Protein AF-A0A1Y1CQZ6-F1 (afdb_monomer_lite)

Radius of gyration: 19.87 Å; chains: 1; bounding box: 50×31×62 Å

Sequence (156 aa):
MFTATHLHAMIVHFPVALVLVAFFTEVLGLILKKKFYQQATFYILFLAALGAIVAYLTGDAAGDGMDGGSLGLAMEAHAEAASFTLWFTIAAAGAKSALYILKKEILWLKILAFVLLLAAAGGVVRTGYLGGQLVFKHAAGVELGFSNFGTLQNND

Secondary structure (DSSP, 8-state):
---HHHHHHHHTHHHHHHHHHHHHHHHHHHHH--HHHHHHHHHHHHHHHHHHHHHHHHHHHHHTT--SHHHHHHHHHHHHHHHHHHHHHHHHHHHHHHHHHH----HHHHHHHHHHHHHHHHHHHHHHHHHHHHHHHH-TT----GGGTSSSSS--

Foldseek 3Di:
DQALLNVLVVLLVLLLVLLVVLLVLLVCCVVVVDVVSLVVSLVSLVSSLVSLVSSLVSLVRLCPPVDDDPLNVLSVQLNVLSVQLNVLSVQLNVLSVCCVVVVDPDPVSSVVSNVSSVSNNVSSVSNVVSVVCSCPVVVRPPDDPPVPPVVVVPPD

pLDDT: mean 91.92, std 11.42, range [46.94, 98.88]

Structure (mmCIF, N/CA/C/O backbone):
data_AF-A0A1Y1CQZ6-F1
#
_entry.id   AF-A0A1Y1CQZ6-F1
#
loop_
_atom_site.group_PDB
_atom_site.id
_atom_site.type_symbol
_atom_site.label_atom_id
_atom_site.label_alt_id
_atom_site.label_comp_id
_atom_site.label_asym_id
_atom_site.label_entity_id
_atom_site.label_seq_id
_atom_site.pdbx_PDB_ins_code
_atom_site.Cartn_x
_atom_site.Cartn_y
_atom_site.Cartn_z
_atom_site.occupancy
_atom_site.B_iso_or_equiv
_atom_site.auth_seq_id
_atom_site.auth_comp_id
_atom_site.auth_asym_id
_atom_site.auth_atom_id
_atom_site.pdbx_PDB_model_num
ATOM 1 N N . MET A 1 1 ? 25.330 -7.116 -9.931 1.00 71.06 1 MET A N 1
ATOM 2 C CA . MET A 1 1 ? 24.929 -6.080 -8.949 1.00 71.06 1 MET A CA 1
ATOM 3 C C . MET A 1 1 ? 23.418 -5.930 -9.040 1.00 71.06 1 MET A C 1
ATOM 5 O O . MET A 1 1 ? 22.910 -6.034 -10.147 1.00 71.06 1 MET A O 1
ATOM 9 N N . PHE A 1 2 ? 22.694 -5.757 -7.930 1.00 81.56 2 PHE A N 1
ATOM 10 C CA . PHE A 1 2 ? 21.240 -5.554 -7.996 1.00 81.56 2 PHE A CA 1
ATOM 11 C C . PHE A 1 2 ? 20.925 -4.181 -8.602 1.00 81.56 2 PHE A C 1
ATOM 13 O O . PHE A 1 2 ? 21.466 -3.177 -8.146 1.00 81.56 2 PHE A O 1
ATOM 20 N N . THR A 1 3 ? 20.068 -4.144 -9.624 1.00 90.38 3 THR A N 1
ATOM 21 C CA . THR A 1 3 ? 19.541 -2.890 -10.190 1.00 90.38 3 THR A CA 1
ATOM 22 C C . THR A 1 3 ? 18.286 -2.441 -9.434 1.00 90.38 3 THR A C 1
ATOM 24 O O . THR A 1 3 ? 17.710 -3.219 -8.668 1.00 90.38 3 THR A O 1
ATOM 27 N N . ALA A 1 4 ? 17.824 -1.210 -9.674 1.00 91.31 4 ALA A N 1
ATOM 28 C CA . ALA A 1 4 ? 16.556 -0.719 -9.130 1.00 91.31 4 ALA A CA 1
ATOM 29 C C . ALA A 1 4 ? 15.374 -1.634 -9.498 1.00 91.31 4 ALA A C 1
ATOM 31 O O . ALA A 1 4 ? 14.571 -1.966 -8.633 1.00 91.31 4 ALA A O 1
ATOM 32 N N . THR A 1 5 ? 15.329 -2.150 -10.731 1.00 92.00 5 THR A N 1
ATOM 33 C CA . THR A 1 5 ? 14.308 -3.110 -11.186 1.00 92.00 5 THR A CA 1
ATOM 34 C C . THR A 1 5 ? 14.325 -4.409 -10.377 1.00 92.00 5 THR A C 1
ATOM 36 O O . THR A 1 5 ? 13.268 -4.885 -9.965 1.00 92.00 5 THR A O 1
ATOM 39 N N . HIS A 1 6 ? 15.514 -4.957 -10.084 1.00 92.94 6 HIS A N 1
ATOM 40 C CA . HIS A 1 6 ? 15.639 -6.138 -9.220 1.00 92.94 6 HIS A CA 1
ATOM 41 C C . HIS A 1 6 ? 15.126 -5.838 -7.810 1.00 92.94 6 HIS A C 1
ATOM 43 O O . HIS A 1 6 ? 14.386 -6.633 -7.231 1.00 92.94 6 HIS A O 1
ATOM 49 N N . LEU A 1 7 ? 15.516 -4.687 -7.255 1.00 94.69 7 LEU A N 1
ATOM 50 C CA . LEU A 1 7 ? 15.130 -4.289 -5.908 1.00 94.69 7 LEU A CA 1
ATOM 51 C C . LEU A 1 7 ? 13.617 -4.077 -5.794 1.00 94.69 7 LEU A C 1
ATOM 53 O O . LEU A 1 7 ? 12.994 -4.620 -4.883 1.00 94.69 7 LEU A O 1
ATOM 57 N N . HIS A 1 8 ? 13.023 -3.365 -6.750 1.00 96.19 8 HIS A N 1
ATOM 58 C CA . HIS A 1 8 ? 11.583 -3.163 -6.834 1.00 96.19 8 HIS A CA 1
ATOM 59 C C . HIS A 1 8 ? 10.844 -4.504 -6.910 1.00 96.19 8 HIS A C 1
ATOM 61 O O . HIS A 1 8 ? 9.992 -4.776 -6.065 1.00 96.19 8 HIS A O 1
ATOM 67 N N . ALA A 1 9 ? 11.234 -5.392 -7.833 1.00 94.50 9 ALA A N 1
ATOM 68 C CA . ALA A 1 9 ? 10.602 -6.702 -7.998 1.00 94.50 9 ALA A CA 1
ATOM 69 C C . ALA A 1 9 ? 10.667 -7.568 -6.726 1.00 94.50 9 ALA A C 1
ATOM 71 O O . ALA A 1 9 ? 9.713 -8.280 -6.413 1.00 94.50 9 ALA A O 1
ATOM 72 N N . MET A 1 10 ? 11.746 -7.489 -5.943 1.00 95.12 10 MET A N 1
ATOM 73 C CA . MET A 1 10 ? 11.818 -8.172 -4.647 1.00 95.12 10 MET A CA 1
ATOM 74 C C . MET A 1 10 ? 10.872 -7.540 -3.618 1.00 95.12 10 MET A C 1
ATOM 76 O O . MET A 1 10 ? 10.143 -8.251 -2.923 1.00 95.12 10 MET A O 1
ATOM 80 N N . ILE A 1 11 ? 10.858 -6.209 -3.526 1.00 96.88 11 ILE A N 1
ATOM 81 C CA . ILE A 1 11 ? 10.171 -5.485 -2.450 1.00 96.88 11 ILE A CA 1
ATOM 82 C C . ILE A 1 11 ? 8.653 -5.447 -2.639 1.00 96.88 11 ILE A C 1
ATOM 84 O O . ILE A 1 11 ? 7.936 -5.508 -1.642 1.00 96.88 11 ILE A O 1
ATOM 88 N N . VAL A 1 12 ? 8.133 -5.403 -3.870 1.00 97.25 12 VAL A N 1
ATOM 89 C CA . VAL A 1 12 ? 6.680 -5.285 -4.123 1.00 97.25 12 VAL A CA 1
ATOM 90 C C . VAL A 1 12 ? 5.841 -6.401 -3.496 1.00 97.25 12 VAL A C 1
ATOM 92 O O . VAL A 1 12 ? 4.686 -6.170 -3.142 1.00 97.25 12 VAL A O 1
ATOM 95 N N . HIS A 1 13 ? 6.405 -7.592 -3.284 1.00 96.94 13 HIS A N 1
ATOM 96 C CA . HIS A 1 13 ? 5.685 -8.729 -2.703 1.00 96.94 13 HIS A CA 1
ATOM 97 C C . HIS A 1 13 ? 5.211 -8.462 -1.269 1.00 96.94 13 HIS A C 1
ATOM 99 O O . HIS A 1 13 ? 4.138 -8.924 -0.875 1.00 96.94 13 HIS A O 1
ATOM 105 N N . PHE A 1 14 ? 5.980 -7.690 -0.497 1.00 97.81 14 PHE A N 1
ATOM 106 C CA . PHE A 1 14 ? 5.660 -7.392 0.896 1.00 97.81 14 PHE A CA 1
ATOM 107 C C . PHE A 1 14 ? 4.391 -6.542 1.036 1.00 97.81 14 PHE A C 1
ATOM 109 O O . PHE A 1 14 ? 3.441 -7.035 1.645 1.00 97.81 14 PHE A O 1
ATOM 116 N N . PRO A 1 15 ? 4.292 -5.315 0.483 1.00 98.25 15 PRO A N 1
ATOM 117 C CA . PRO A 1 15 ? 3.070 -4.530 0.597 1.00 98.25 15 PRO A CA 1
ATOM 118 C C . PRO A 1 15 ? 1.871 -5.221 -0.058 1.00 98.25 15 PRO A C 1
ATOM 120 O O . PRO A 1 15 ? 0.783 -5.164 0.508 1.00 98.25 15 PRO A O 1
ATOM 123 N N . VAL A 1 16 ? 2.054 -5.938 -1.176 1.00 98.50 16 VAL A N 1
ATOM 124 C CA . VAL A 1 16 ? 0.966 -6.700 -1.817 1.00 98.50 16 VAL A CA 1
ATOM 125 C C . VAL A 1 16 ? 0.369 -7.719 -0.843 1.00 98.50 16 VAL A C 1
ATOM 127 O O . VAL A 1 16 ? -0.838 -7.709 -0.595 1.00 98.50 16 VAL A O 1
ATOM 130 N N . ALA A 1 17 ? 1.205 -8.571 -0.245 1.00 98.62 17 ALA A N 1
ATOM 131 C CA . ALA A 1 17 ? 0.737 -9.579 0.697 1.00 98.62 17 ALA A CA 1
ATOM 132 C C . ALA A 1 17 ? 0.194 -8.947 1.988 1.00 98.62 17 ALA A C 1
ATOM 134 O O . ALA A 1 17 ? -0.883 -9.320 2.454 1.00 98.62 17 ALA A O 1
ATOM 135 N N . LEU A 1 18 ? 0.903 -7.970 2.559 1.00 98.81 18 LEU A N 1
ATOM 136 C CA . LEU A 1 18 ? 0.548 -7.370 3.845 1.00 98.81 18 LEU A CA 1
ATOM 137 C C . LEU A 1 18 ? -0.771 -6.588 3.781 1.00 98.81 18 LEU A C 1
ATOM 139 O O . LEU A 1 18 ? -1.575 -6.720 4.700 1.00 98.81 18 LEU A O 1
ATOM 143 N N . VAL A 1 19 ? -1.044 -5.829 2.714 1.00 98.88 19 VAL A N 1
ATOM 144 C CA . VAL A 1 19 ? -2.333 -5.125 2.561 1.00 98.88 19 VAL A CA 1
ATOM 145 C C . VAL A 1 19 ? -3.491 -6.121 2.471 1.00 98.88 19 VAL A C 1
ATOM 147 O O . VAL A 1 19 ? -4.498 -5.952 3.162 1.00 98.88 19 VAL A O 1
ATOM 150 N N . LEU A 1 20 ? -3.354 -7.185 1.672 1.00 98.75 20 LEU A N 1
ATOM 151 C CA . LEU A 1 20 ? -4.402 -8.202 1.537 1.00 98.75 20 LEU A CA 1
ATOM 152 C C . LEU A 1 20 ? -4.627 -8.954 2.855 1.00 98.75 20 LEU A C 1
ATOM 154 O O . LEU A 1 20 ? -5.769 -9.130 3.283 1.00 98.75 20 LEU A O 1
ATOM 158 N N . VAL A 1 21 ? -3.553 -9.340 3.545 1.00 98.69 21 VAL A N 1
ATOM 159 C CA . VAL A 1 21 ? -3.641 -9.991 4.860 1.00 98.69 21 VAL A CA 1
ATOM 160 C C . VAL A 1 21 ? -4.262 -9.050 5.896 1.00 98.69 21 VAL A C 1
ATOM 162 O O . VAL A 1 21 ? -5.119 -9.493 6.661 1.00 98.69 21 VAL A O 1
ATOM 165 N N . ALA A 1 22 ? -3.909 -7.760 5.909 1.00 98.56 22 ALA A N 1
ATOM 166 C CA . ALA A 1 22 ? -4.548 -6.765 6.772 1.00 98.56 22 ALA A CA 1
ATOM 167 C C . ALA A 1 22 ? -6.052 -6.662 6.490 1.00 98.56 22 ALA A C 1
ATOM 169 O O . ALA A 1 22 ? -6.840 -6.669 7.433 1.00 98.56 22 ALA A O 1
ATOM 170 N N . PHE A 1 23 ? -6.462 -6.622 5.219 1.00 98.62 23 PHE A N 1
ATOM 171 C CA . PHE A 1 23 ? -7.874 -6.573 4.836 1.00 98.62 23 PHE A CA 1
ATOM 172 C C . PHE A 1 23 ? -8.657 -7.783 5.362 1.00 98.62 23 PHE A C 1
ATOM 174 O O . PHE A 1 23 ? -9.657 -7.611 6.063 1.00 98.62 23 PHE A O 1
ATOM 181 N N . PHE A 1 24 ? -8.185 -9.006 5.109 1.00 98.50 24 PHE A N 1
ATOM 182 C CA . PHE A 1 24 ? -8.869 -10.207 5.604 1.00 98.50 24 PHE A CA 1
ATOM 183 C C . PHE A 1 24 ? -8.843 -10.309 7.133 1.00 98.50 24 PHE A C 1
ATOM 185 O O . PHE A 1 24 ? -9.835 -10.712 7.742 1.00 98.50 24 PHE A O 1
ATOM 192 N N . THR A 1 25 ? -7.748 -9.890 7.770 1.00 98.31 25 THR A N 1
ATOM 193 C CA . THR A 1 25 ? -7.637 -9.836 9.236 1.00 98.31 25 THR A CA 1
ATOM 194 C C . THR A 1 25 ? -8.645 -8.851 9.826 1.00 98.31 25 THR A C 1
ATOM 196 O O . THR A 1 25 ? -9.296 -9.167 10.822 1.00 98.31 25 THR A O 1
ATOM 199 N N . GLU A 1 26 ? -8.846 -7.695 9.190 1.00 97.25 26 GLU A N 1
ATOM 200 C CA . GLU A 1 26 ? -9.841 -6.711 9.610 1.00 97.25 26 GLU A CA 1
ATOM 201 C C . GLU A 1 26 ? -11.263 -7.257 9.475 1.00 97.25 26 GLU A C 1
ATOM 203 O O . GLU A 1 26 ? -12.048 -7.147 10.418 1.00 97.25 26 GLU A O 1
ATOM 208 N N . VAL A 1 27 ? -11.578 -7.917 8.356 1.00 97.88 27 VAL A N 1
ATOM 209 C CA . VAL A 1 27 ? -12.874 -8.584 8.147 1.00 97.88 27 VAL A CA 1
ATOM 210 C C . VAL A 1 27 ? -13.130 -9.630 9.237 1.00 97.88 27 VAL A C 1
ATOM 212 O O . VAL A 1 27 ? -14.194 -9.622 9.862 1.00 97.88 27 VAL A O 1
ATOM 215 N N . LEU A 1 28 ? -12.143 -10.478 9.547 1.00 97.31 28 LEU A N 1
ATOM 216 C CA . LEU A 1 28 ? -12.236 -11.429 10.661 1.00 97.31 28 LEU A CA 1
ATOM 217 C C . LEU A 1 28 ? -12.423 -10.717 12.005 1.00 97.31 28 LEU A C 1
ATOM 219 O O . LEU A 1 28 ? -13.208 -11.170 12.837 1.00 97.31 28 LEU A O 1
ATOM 223 N N . GLY A 1 29 ? -11.756 -9.585 12.217 1.00 94.56 29 GLY A N 1
ATOM 224 C CA . GLY A 1 29 ? -11.920 -8.759 13.409 1.00 94.56 29 GLY A CA 1
ATOM 225 C C . GLY A 1 29 ? -13.321 -8.169 13.560 1.00 94.56 29 GLY A C 1
ATOM 226 O O . GLY A 1 29 ? -13.804 -8.066 14.690 1.00 94.56 29 GLY A O 1
ATOM 227 N N . LEU A 1 30 ? -13.988 -7.820 12.458 1.00 92.38 30 LEU A N 1
ATOM 228 C CA . LEU A 1 30 ? -15.371 -7.334 12.457 1.00 92.38 30 LEU A CA 1
ATOM 229 C C . LEU A 1 30 ? -16.377 -8.463 12.736 1.00 92.38 30 LEU A C 1
ATOM 231 O O . LEU A 1 30 ? -17.318 -8.261 13.505 1.00 92.38 30 LEU A O 1
ATOM 235 N N . ILE A 1 31 ? -16.156 -9.653 12.169 1.00 96.25 31 ILE A N 1
ATOM 236 C CA . ILE A 1 31 ? -17.037 -10.823 12.341 1.00 96.25 31 ILE A CA 1
ATOM 237 C C . ILE A 1 31 ? -16.875 -11.434 13.738 1.00 96.25 31 ILE A C 1
ATOM 239 O O . ILE A 1 31 ? -17.850 -11.622 14.464 1.00 96.25 31 ILE A O 1
ATOM 243 N N . LEU A 1 32 ? -15.634 -11.730 14.132 1.00 95.50 32 LEU A N 1
ATOM 244 C CA . LEU A 1 32 ? -15.315 -12.452 15.368 1.00 95.50 32 LEU A CA 1
ATOM 245 C C . LEU A 1 32 ? -15.250 -11.536 16.593 1.00 95.50 32 LEU A C 1
ATOM 247 O O . LEU A 1 32 ? -15.218 -12.032 17.719 1.00 95.50 32 LEU A O 1
ATOM 251 N N . LYS A 1 33 ? -15.197 -10.211 16.392 1.00 89.94 33 LYS A N 1
ATOM 252 C CA . LYS A 1 33 ? -15.185 -9.182 17.448 1.00 89.94 33 LYS A CA 1
ATOM 253 C C . LYS A 1 33 ? -14.085 -9.378 18.506 1.00 89.94 33 LYS A C 1
ATOM 255 O O . LYS A 1 33 ? -14.211 -8.915 19.638 1.00 89.94 33 LYS A O 1
ATOM 260 N N . LYS A 1 34 ? -12.980 -10.052 18.155 1.00 90.38 34 LYS A N 1
ATOM 261 C CA . LYS A 1 34 ? -11.834 -10.262 19.059 1.00 90.38 34 LYS A CA 1
ATOM 262 C C . LYS A 1 34 ? -10.806 -9.144 18.905 1.00 90.38 34 LYS A C 1
ATOM 264 O O . LYS A 1 34 ? -10.382 -8.831 17.793 1.00 90.38 34 LYS A O 1
ATOM 269 N N . LYS A 1 35 ? -10.323 -8.616 20.038 1.00 88.94 35 LYS A N 1
ATOM 270 C CA . LYS A 1 35 ? -9.276 -7.574 20.085 1.00 88.94 35 LYS A CA 1
ATOM 271 C C . LYS A 1 35 ? -7.983 -7.986 19.375 1.00 88.94 35 LYS A C 1
ATOM 273 O O . LYS A 1 35 ? -7.334 -7.134 18.786 1.00 88.94 35 LYS A O 1
ATOM 278 N N . PHE A 1 36 ? -7.656 -9.280 19.386 1.00 94.56 36 PHE A N 1
ATOM 279 C CA . PHE A 1 36 ? -6.482 -9.830 18.705 1.00 94.56 36 PHE A CA 1
ATOM 280 C C . PHE A 1 36 ? -6.418 -9.430 17.224 1.00 94.56 36 PHE A C 1
ATOM 282 O O . PHE A 1 36 ? -5.415 -8.879 16.791 1.00 94.56 36 PHE A O 1
ATOM 289 N N . TYR A 1 37 ? -7.501 -9.628 16.464 1.00 94.75 37 TYR A N 1
ATOM 290 C CA . TYR A 1 37 ? -7.522 -9.292 15.036 1.00 94.75 37 TYR A CA 1
ATOM 291 C C . TYR A 1 37 ? -7.389 -7.787 14.803 1.00 94.75 37 TYR A C 1
ATOM 293 O O . TYR A 1 37 ? -6.664 -7.368 13.916 1.00 94.75 37 TYR A O 1
ATOM 301 N N . GLN A 1 38 ? -8.013 -6.965 15.649 1.00 90.06 38 GLN A N 1
ATOM 302 C CA . GLN A 1 38 ? -7.907 -5.506 15.558 1.00 90.06 38 GLN A CA 1
ATOM 303 C C . GLN A 1 38 ? -6.464 -5.017 15.772 1.00 90.06 38 GLN A C 1
ATOM 305 O O . GLN A 1 38 ? -6.004 -4.118 15.068 1.00 90.06 38 GLN A O 1
ATOM 310 N N . GLN A 1 39 ? -5.746 -5.625 16.723 1.00 93.06 39 GLN A N 1
ATOM 311 C CA . GLN A 1 39 ? -4.329 -5.347 16.972 1.00 93.06 39 GLN A CA 1
ATOM 312 C C . GLN A 1 39 ? -3.446 -5.868 15.836 1.00 93.06 39 GLN A C 1
ATOM 314 O O . GLN A 1 39 ? -2.567 -5.150 15.367 1.00 93.06 39 GLN A O 1
ATOM 319 N N . ALA A 1 40 ? -3.708 -7.086 15.360 1.00 96.56 40 ALA A N 1
ATOM 320 C CA . ALA A 1 40 ? -2.988 -7.674 14.240 1.00 96.56 40 ALA A CA 1
ATOM 321 C C . ALA A 1 40 ? -3.116 -6.808 12.979 1.00 96.56 40 ALA A C 1
ATOM 323 O O . ALA A 1 40 ? -2.090 -6.461 12.396 1.00 96.56 40 ALA A O 1
ATOM 324 N N . THR A 1 41 ? -4.331 -6.369 12.612 1.00 96.44 41 THR A N 1
ATOM 325 C CA . THR A 1 41 ? -4.538 -5.452 11.479 1.00 96.44 41 THR A CA 1
ATOM 326 C C . THR A 1 41 ? -3.675 -4.203 11.619 1.00 96.44 41 THR A C 1
ATOM 328 O O . THR A 1 41 ? -3.049 -3.799 10.647 1.00 96.44 41 THR A O 1
ATOM 331 N N . PHE A 1 42 ? -3.615 -3.591 12.808 1.00 95.62 42 PHE A N 1
ATOM 332 C CA . PHE A 1 42 ? -2.802 -2.393 13.037 1.00 95.62 42 PHE A CA 1
ATOM 333 C C . PHE A 1 42 ? -1.318 -2.633 12.716 1.00 95.62 42 PHE A C 1
ATOM 335 O O . PHE A 1 42 ? -0.747 -1.888 11.920 1.00 95.62 42 PHE A O 1
ATOM 342 N N . TYR A 1 43 ? -0.707 -3.683 13.274 1.00 97.56 43 TYR A N 1
ATOM 343 C CA . TYR A 1 43 ? 0.712 -3.975 13.038 1.00 97.56 43 TYR A CA 1
ATOM 344 C C . TYR A 1 43 ? 0.997 -4.361 11.584 1.00 97.56 43 TYR A C 1
ATOM 346 O O . TYR A 1 43 ? 1.962 -3.872 10.997 1.00 97.56 43 TYR A O 1
ATOM 354 N N . ILE A 1 44 ? 0.145 -5.199 10.987 1.00 98.38 44 ILE A N 1
ATOM 355 C CA . ILE A 1 44 ? 0.296 -5.625 9.591 1.00 98.38 44 ILE A CA 1
ATOM 356 C C . ILE A 1 44 ? 0.192 -4.415 8.662 1.00 98.38 44 ILE A C 1
ATOM 358 O O . ILE A 1 44 ? 1.034 -4.245 7.787 1.00 98.38 44 ILE A O 1
ATOM 362 N N . LEU A 1 45 ? -0.805 -3.551 8.867 1.00 97.69 45 LEU A N 1
ATOM 363 C CA . LEU A 1 45 ? -1.044 -2.393 8.011 1.00 97.69 45 LEU A CA 1
ATOM 364 C C . LEU A 1 45 ? 0.048 -1.326 8.157 1.00 97.69 45 LEU A C 1
ATOM 366 O O . LEU A 1 45 ? 0.411 -0.684 7.175 1.00 97.69 45 LEU A O 1
ATOM 370 N N . PHE A 1 46 ? 0.617 -1.174 9.354 1.00 97.19 46 PHE A N 1
ATOM 371 C CA . PHE A 1 46 ? 1.785 -0.323 9.569 1.00 97.19 46 PHE A CA 1
ATOM 372 C C . PHE A 1 46 ? 2.999 -0.814 8.764 1.00 97.19 46 PHE A C 1
ATOM 374 O O . PHE A 1 46 ? 3.620 -0.034 8.042 1.00 97.19 46 PHE A O 1
ATOM 381 N N . LEU A 1 47 ? 3.300 -2.117 8.818 1.00 98.38 47 LEU A N 1
ATOM 382 C CA . LEU A 1 47 ? 4.366 -2.715 8.005 1.00 98.38 47 LEU A CA 1
ATOM 383 C C . LEU A 1 47 ? 4.057 -2.633 6.505 1.00 98.38 47 LEU A C 1
ATOM 385 O O . LEU A 1 47 ? 4.960 -2.381 5.709 1.00 98.38 47 LEU A O 1
ATOM 389 N N . ALA A 1 48 ? 2.789 -2.793 6.120 1.00 98.62 48 ALA A N 1
ATOM 390 C CA . ALA A 1 48 ? 2.344 -2.655 4.739 1.00 98.62 48 ALA A CA 1
ATOM 391 C C . ALA A 1 48 ? 2.613 -1.244 4.199 1.00 98.62 48 ALA A C 1
ATOM 393 O O . ALA A 1 48 ? 3.111 -1.108 3.086 1.00 98.62 48 ALA A O 1
ATOM 394 N N . ALA A 1 49 ? 2.342 -0.205 4.996 1.00 98.69 49 ALA A N 1
ATOM 395 C CA . ALA A 1 49 ? 2.609 1.181 4.623 1.00 98.69 49 ALA A CA 1
ATOM 396 C C . ALA A 1 49 ? 4.111 1.443 4.434 1.00 98.69 49 ALA A C 1
ATOM 398 O O . ALA A 1 49 ? 4.499 2.029 3.426 1.00 98.69 49 ALA A O 1
ATOM 399 N N . LEU A 1 50 ? 4.962 0.954 5.344 1.00 98.50 50 LEU A N 1
ATOM 400 C CA . LEU A 1 50 ? 6.417 1.058 5.185 1.00 98.50 50 LEU A CA 1
ATOM 401 C C . LEU A 1 50 ? 6.898 0.333 3.921 1.00 98.50 50 LEU A C 1
ATOM 403 O O . LEU A 1 50 ? 7.642 0.906 3.128 1.00 98.50 50 LEU A O 1
ATOM 407 N N . GLY A 1 51 ? 6.429 -0.896 3.698 1.00 98.56 51 GLY A N 1
ATOM 408 C CA . GLY A 1 51 ? 6.747 -1.660 2.492 1.00 98.56 51 GLY A CA 1
ATOM 409 C C . GLY A 1 51 ? 6.278 -0.966 1.212 1.00 98.56 51 GLY A C 1
ATOM 410 O O . GLY A 1 51 ? 7.013 -0.954 0.230 1.00 98.56 51 GLY A O 1
ATOM 411 N N . ALA A 1 52 ? 5.096 -0.345 1.225 1.00 98.69 52 ALA A N 1
ATOM 412 C CA . ALA A 1 52 ? 4.543 0.370 0.077 1.00 98.69 52 ALA A CA 1
ATOM 413 C C . ALA A 1 52 ? 5.365 1.618 -0.264 1.00 98.69 52 ALA A C 1
ATOM 415 O O . ALA A 1 52 ? 5.616 1.864 -1.440 1.00 98.69 52 ALA A O 1
ATOM 416 N N . ILE A 1 53 ? 5.835 2.364 0.744 1.00 98.69 53 ILE A N 1
ATOM 417 C CA . ILE A 1 53 ? 6.731 3.513 0.540 1.00 98.69 53 ILE A CA 1
ATOM 418 C C . ILE A 1 53 ? 8.016 3.054 -0.154 1.00 98.69 53 ILE A C 1
ATOM 420 O O . ILE A 1 53 ? 8.404 3.619 -1.173 1.00 98.69 53 ILE A O 1
ATOM 424 N N . VAL A 1 54 ? 8.658 2.000 0.358 1.00 98.38 54 VAL A N 1
ATOM 425 C CA . VAL A 1 54 ? 9.909 1.502 -0.234 1.00 98.38 54 VAL A CA 1
ATOM 426 C C . VAL A 1 54 ? 9.671 0.934 -1.640 1.00 98.38 54 VAL A C 1
ATOM 428 O O . VAL A 1 54 ? 10.462 1.191 -2.546 1.00 98.38 54 VAL A O 1
ATOM 431 N N . ALA A 1 55 ? 8.570 0.210 -1.858 1.00 98.38 55 ALA A N 1
ATOM 432 C CA . ALA A 1 55 ? 8.195 -0.298 -3.177 1.00 98.38 55 ALA A CA 1
ATOM 433 C C . ALA A 1 55 ? 7.974 0.834 -4.190 1.00 98.38 55 ALA A C 1
ATOM 435 O O . ALA A 1 55 ? 8.446 0.731 -5.319 1.00 98.38 55 ALA A O 1
ATOM 436 N N . TYR A 1 56 ? 7.309 1.918 -3.782 1.00 98.31 56 TYR A N 1
ATOM 437 C CA . TYR A 1 56 ? 7.070 3.081 -4.633 1.00 98.31 56 TYR A CA 1
ATOM 438 C C . TYR A 1 56 ? 8.382 3.768 -5.026 1.00 98.31 56 TYR A C 1
ATOM 440 O O . TYR A 1 56 ? 8.638 3.952 -6.209 1.00 98.31 56 TYR A O 1
ATOM 448 N N . LEU A 1 57 ? 9.255 4.061 -4.055 1.00 98.06 57 LEU A N 1
ATOM 449 C CA . LEU A 1 57 ? 10.544 4.718 -4.313 1.00 98.06 57 LEU A CA 1
ATOM 450 C C . LEU A 1 57 ? 11.459 3.884 -5.215 1.00 98.06 57 LEU A C 1
ATOM 452 O O . LEU A 1 57 ? 12.133 4.407 -6.095 1.00 98.06 57 LEU A O 1
ATOM 456 N N . THR A 1 58 ? 11.488 2.569 -4.998 1.00 97.44 58 THR A N 1
ATOM 457 C CA . THR A 1 58 ? 12.284 1.667 -5.841 1.00 97.44 58 THR A CA 1
ATOM 458 C C . THR A 1 58 ? 11.676 1.471 -7.225 1.00 97.44 58 THR A C 1
ATOM 460 O O . THR A 1 58 ? 12.425 1.240 -8.167 1.00 97.44 58 THR A O 1
ATOM 463 N N . GLY A 1 59 ? 10.350 1.578 -7.360 1.00 96.69 59 GLY A N 1
ATOM 464 C CA . GLY A 1 59 ? 9.649 1.527 -8.645 1.00 96.69 59 GLY A CA 1
ATOM 465 C C . GLY A 1 59 ? 9.879 2.776 -9.485 1.00 96.69 59 GLY A C 1
ATOM 466 O O . GLY A 1 59 ? 10.174 2.654 -10.667 1.00 96.69 59 GLY A O 1
ATOM 467 N N . ASP A 1 60 ? 9.837 3.948 -8.852 1.00 95.69 60 ASP A N 1
ATOM 468 C CA . ASP A 1 60 ? 10.184 5.234 -9.465 1.00 95.69 60 ASP A CA 1
ATOM 469 C C . ASP A 1 60 ? 11.612 5.194 -10.035 1.00 95.69 60 ASP A C 1
ATOM 471 O O . ASP A 1 60 ? 11.820 5.365 -11.233 1.00 95.69 60 ASP A O 1
ATOM 475 N N . ALA A 1 61 ? 12.584 4.778 -9.215 1.00 95.69 61 ALA A N 1
ATOM 476 C CA . ALA A 1 61 ? 13.964 4.589 -9.660 1.00 95.69 61 ALA A CA 1
ATOM 477 C C . ALA A 1 61 ? 14.129 3.497 -10.737 1.00 95.69 61 ALA A C 1
ATOM 479 O O . ALA A 1 61 ? 15.082 3.534 -11.511 1.00 95.69 61 ALA A O 1
ATOM 480 N N . ALA A 1 62 ? 13.249 2.492 -10.773 1.00 94.06 62 ALA A N 1
ATOM 481 C CA . ALA A 1 62 ? 13.289 1.433 -11.780 1.00 94.06 62 ALA A CA 1
ATOM 482 C C . ALA A 1 62 ? 12.702 1.866 -13.130 1.00 94.06 62 ALA A C 1
ATOM 484 O O . ALA A 1 62 ? 12.995 1.210 -14.129 1.00 94.06 62 ALA A O 1
ATOM 485 N N . GLY A 1 63 ? 11.869 2.909 -13.148 1.00 91.81 63 GLY A N 1
ATOM 486 C CA . GLY A 1 63 ? 11.237 3.435 -14.353 1.00 91.81 63 GLY A CA 1
ATOM 487 C C . GLY A 1 63 ? 11.955 4.616 -14.997 1.00 91.81 63 GLY A C 1
ATOM 488 O O . GLY A 1 63 ? 11.542 5.044 -16.073 1.00 91.81 63 GLY A O 1
ATOM 489 N N . ASP A 1 64 ? 13.016 5.128 -14.373 1.00 90.50 64 ASP A N 1
ATOM 490 C CA . ASP A 1 64 ? 13.773 6.268 -14.887 1.00 90.50 64 ASP A CA 1
ATOM 491 C C . ASP A 1 64 ? 14.319 5.997 -16.302 1.00 90.50 64 ASP A C 1
ATOM 493 O O . ASP A 1 64 ? 14.898 4.943 -16.586 1.00 90.50 64 ASP A O 1
ATOM 497 N N . GLY A 1 65 ? 14.097 6.949 -17.209 1.00 84.38 65 GLY A N 1
ATOM 498 C CA . GLY A 1 65 ? 14.481 6.851 -18.619 1.00 84.38 65 GLY A CA 1
ATOM 499 C C . GLY A 1 65 ? 13.609 5.936 -19.491 1.00 84.38 65 GLY A C 1
ATOM 500 O O . GLY A 1 65 ? 13.945 5.727 -20.660 1.00 84.38 65 GLY A O 1
ATOM 501 N N . MET A 1 66 ? 12.499 5.394 -18.976 1.00 85.75 66 MET A N 1
ATOM 502 C CA . MET A 1 66 ? 11.554 4.565 -19.741 1.00 85.75 66 MET A CA 1
ATOM 503 C C . MET A 1 66 ? 10.347 5.381 -20.240 1.00 85.75 66 MET A C 1
ATOM 505 O O . MET A 1 66 ? 9.189 5.045 -19.986 1.00 85.75 66 MET A O 1
ATOM 509 N N . ASP A 1 67 ? 10.629 6.454 -20.982 1.00 85.19 67 ASP A N 1
ATOM 510 C CA . ASP A 1 67 ? 9.618 7.401 -21.455 1.00 85.19 67 ASP A CA 1
ATOM 511 C C . ASP A 1 67 ? 9.090 7.089 -22.864 1.00 85.19 67 ASP A C 1
ATOM 513 O O . ASP A 1 67 ? 9.821 6.694 -23.775 1.00 85.19 67 ASP A O 1
ATOM 517 N N . GLY A 1 68 ? 7.801 7.367 -23.071 1.00 85.19 68 GLY A N 1
ATOM 518 C CA . GLY A 1 68 ? 7.164 7.339 -24.388 1.00 85.19 68 GLY A CA 1
ATOM 519 C C . GLY A 1 68 ? 6.788 5.947 -24.916 1.00 85.19 68 GLY A C 1
ATOM 520 O O . GLY A 1 68 ? 7.068 4.899 -24.336 1.00 85.19 68 GLY A O 1
ATOM 521 N N . GLY A 1 69 ? 6.073 5.940 -26.045 1.00 92.75 69 GLY A N 1
ATOM 522 C CA . GLY A 1 69 ? 5.551 4.715 -26.656 1.00 92.75 69 GLY A CA 1
ATOM 523 C C . GLY A 1 69 ? 4.500 3.989 -25.804 1.00 92.75 69 GLY A C 1
ATOM 524 O O . GLY A 1 69 ? 3.954 4.525 -24.840 1.00 92.75 69 GLY A O 1
ATOM 525 N N . SER A 1 70 ? 4.188 2.748 -26.182 1.00 93.75 70 SER A N 1
ATOM 526 C CA . SER A 1 70 ? 3.210 1.917 -25.464 1.00 93.75 70 SER A CA 1
ATOM 527 C C . SER A 1 70 ? 3.690 1.507 -24.069 1.00 93.75 70 SER A C 1
ATOM 529 O O . SER A 1 70 ? 2.875 1.434 -23.152 1.00 93.75 70 SER A O 1
ATOM 531 N N . LEU A 1 71 ? 5.000 1.292 -23.897 1.00 93.69 71 LEU A N 1
ATOM 532 C CA . LEU A 1 71 ? 5.610 0.983 -22.604 1.00 93.69 71 LEU A CA 1
ATOM 533 C C . LEU A 1 71 ? 5.469 2.153 -21.623 1.00 93.69 71 LEU A C 1
ATOM 535 O O . LEU A 1 71 ? 4.941 1.935 -20.538 1.00 93.69 71 LEU A O 1
ATOM 539 N N . GLY A 1 72 ? 5.843 3.378 -22.013 1.00 95.12 72 GLY A N 1
ATOM 540 C CA . GLY A 1 72 ? 5.713 4.553 -21.145 1.00 95.12 72 GLY A CA 1
ATOM 541 C C . GLY A 1 72 ? 4.266 4.802 -20.704 1.00 95.12 72 GLY A C 1
ATOM 542 O O . GLY A 1 72 ? 4.007 5.032 -19.528 1.00 95.12 72 GLY A O 1
ATOM 543 N N . LEU A 1 73 ? 3.287 4.641 -21.607 1.00 95.62 73 LEU A N 1
ATOM 544 C CA . LEU A 1 73 ? 1.861 4.739 -21.250 1.00 95.62 73 LEU A CA 1
ATOM 545 C C . LEU A 1 73 ? 1.422 3.662 -20.246 1.00 95.62 73 LEU A C 1
ATOM 547 O O . LEU A 1 73 ? 0.646 3.937 -19.329 1.00 95.62 73 LEU A O 1
ATOM 551 N N . ALA A 1 74 ? 1.896 2.426 -20.415 1.00 96.94 74 ALA A N 1
ATOM 552 C CA . ALA A 1 74 ? 1.600 1.348 -19.480 1.00 96.94 74 ALA A CA 1
ATOM 553 C C . ALA A 1 74 ? 2.265 1.584 -18.113 1.00 96.94 74 ALA A C 1
ATOM 555 O O . ALA A 1 74 ? 1.665 1.271 -17.080 1.00 96.94 74 ALA A O 1
ATOM 556 N N . MET A 1 75 ? 3.477 2.145 -18.105 1.00 96.19 75 MET A N 1
ATOM 557 C CA . MET A 1 75 ? 4.212 2.507 -16.895 1.00 96.19 75 MET A CA 1
ATOM 558 C C . MET A 1 75 ? 3.523 3.625 -16.129 1.00 96.19 75 MET A C 1
ATOM 560 O O . MET A 1 75 ? 3.314 3.466 -14.931 1.00 96.19 75 MET A O 1
ATOM 564 N N . GLU A 1 76 ? 3.075 4.677 -16.811 1.00 96.44 76 GLU A N 1
ATOM 565 C CA . GLU A 1 76 ? 2.309 5.766 -16.200 1.00 96.44 76 GLU A CA 1
ATOM 566 C C . GLU A 1 76 ? 1.036 5.233 -15.528 1.00 96.44 76 GLU A C 1
ATOM 568 O O . GLU A 1 76 ? 0.761 5.515 -14.362 1.00 96.44 76 GLU A O 1
ATOM 573 N N . ALA A 1 77 ? 0.290 4.361 -16.218 1.00 97.94 77 ALA A N 1
ATOM 574 C CA . ALA A 1 77 ? -0.905 3.740 -15.650 1.00 97.94 77 ALA A CA 1
ATOM 575 C C . ALA A 1 77 ? -0.588 2.893 -14.401 1.00 97.94 77 ALA A C 1
ATOM 577 O O . ALA A 1 77 ? -1.354 2.893 -13.430 1.00 97.94 77 ALA A O 1
ATOM 578 N N . HIS A 1 78 ? 0.528 2.156 -14.415 1.00 97.81 78 HIS A N 1
ATOM 579 C CA . HIS A 1 78 ? 0.997 1.399 -13.257 1.00 97.81 78 HIS A CA 1
ATOM 580 C C . HIS A 1 78 ? 1.428 2.320 -12.105 1.00 97.81 78 HIS A C 1
ATOM 582 O O . HIS A 1 78 ? 1.035 2.068 -10.966 1.00 97.81 78 HIS A O 1
ATOM 588 N N . ALA A 1 79 ? 2.171 3.391 -12.389 1.00 97.88 79 ALA A N 1
ATOM 589 C CA . ALA A 1 79 ? 2.647 4.363 -11.408 1.00 97.88 79 ALA A CA 1
ATOM 590 C C . ALA A 1 79 ? 1.487 5.120 -10.743 1.00 97.88 79 ALA A C 1
ATOM 592 O O . ALA A 1 79 ? 1.452 5.249 -9.518 1.00 97.88 79 ALA A O 1
ATOM 593 N N . GLU A 1 80 ? 0.472 5.521 -11.512 1.00 98.38 80 GLU A N 1
ATOM 594 C CA . GLU A 1 80 ? -0.754 6.126 -10.985 1.00 98.38 80 GLU A CA 1
ATOM 595 C C . GLU A 1 80 ? -1.493 5.152 -10.048 1.00 98.38 80 GLU A C 1
ATOM 597 O O . GLU A 1 80 ? -1.907 5.516 -8.942 1.00 98.38 80 GLU A O 1
ATOM 602 N N . ALA A 1 81 ? -1.618 3.879 -10.445 1.00 98.62 81 ALA A N 1
ATOM 603 C CA . ALA A 1 81 ? -2.209 2.844 -9.596 1.00 98.62 81 ALA A CA 1
ATOM 604 C C . ALA A 1 81 ? -1.395 2.604 -8.314 1.00 98.62 81 ALA A C 1
ATOM 606 O O . ALA A 1 81 ? -1.978 2.459 -7.232 1.00 98.62 81 ALA A O 1
ATOM 607 N N . ALA A 1 82 ? -0.066 2.602 -8.421 1.00 98.50 82 ALA A N 1
ATOM 608 C CA . ALA A 1 82 ? 0.840 2.454 -7.292 1.00 98.50 82 ALA A CA 1
ATOM 609 C C . ALA A 1 82 ? 0.727 3.641 -6.327 1.00 98.50 82 ALA A C 1
ATOM 611 O O . ALA A 1 82 ? 0.632 3.425 -5.120 1.00 98.50 82 ALA A O 1
ATOM 612 N N . SER A 1 83 ? 0.644 4.872 -6.841 1.00 98.69 83 SER A N 1
ATOM 613 C CA . SER A 1 83 ? 0.437 6.092 -6.051 1.00 98.69 83 SER A CA 1
ATOM 614 C C . SER A 1 83 ? -0.898 6.054 -5.305 1.00 98.69 83 SER A C 1
ATOM 616 O O . SER A 1 83 ? -0.943 6.251 -4.088 1.00 98.69 83 SER A O 1
ATOM 618 N N . PHE A 1 84 ? -1.985 5.684 -5.992 1.00 98.81 84 PHE A N 1
ATOM 619 C CA . PHE A 1 84 ? -3.283 5.460 -5.352 1.00 98.81 84 PHE A CA 1
ATOM 620 C C . PHE A 1 84 ? -3.172 4.429 -4.218 1.00 98.81 84 PHE A C 1
ATOM 622 O O . PHE A 1 84 ? -3.583 4.681 -3.085 1.00 98.81 84 PHE A O 1
ATOM 629 N N . THR A 1 85 ? -2.557 3.279 -4.493 1.00 98.75 85 THR A N 1
ATOM 630 C CA . THR A 1 85 ? -2.388 2.203 -3.508 1.00 98.75 85 THR A CA 1
ATOM 631 C C . THR A 1 85 ? -1.568 2.659 -2.303 1.00 98.75 85 THR A C 1
ATOM 633 O O . THR A 1 85 ? -1.949 2.378 -1.164 1.00 98.75 85 THR A O 1
ATOM 636 N N . LEU A 1 86 ? -0.480 3.395 -2.535 1.00 98.81 86 LEU A N 1
ATOM 637 C CA . LEU A 1 86 ? 0.386 3.954 -1.502 1.00 98.81 86 LEU A CA 1
ATOM 638 C C . LEU A 1 86 ? -0.398 4.879 -0.569 1.00 98.81 86 LEU A C 1
ATOM 640 O O . LEU A 1 86 ? -0.422 4.656 0.644 1.00 98.81 86 LEU A O 1
ATOM 644 N N . TRP A 1 87 ? -1.071 5.887 -1.126 1.00 98.81 87 TRP A N 1
ATOM 645 C CA . TRP A 1 87 ? -1.759 6.895 -0.324 1.00 98.81 87 TRP A CA 1
ATOM 646 C C . TRP A 1 87 ? -2.921 6.311 0.470 1.00 98.81 87 TRP A C 1
ATOM 648 O O . TRP A 1 87 ? -3.063 6.618 1.655 1.00 98.81 87 TRP A O 1
ATOM 658 N N . PHE A 1 88 ? -3.707 5.411 -0.125 1.00 98.81 88 PHE A N 1
ATOM 659 C CA . PHE A 1 88 ? -4.784 4.736 0.599 1.00 98.81 88 PHE A CA 1
ATOM 660 C C . PHE A 1 88 ? -4.255 3.780 1.673 1.00 98.81 88 PHE A C 1
ATOM 662 O O . PHE A 1 88 ? -4.835 3.719 2.758 1.00 98.81 88 PHE A O 1
ATOM 669 N N . THR A 1 89 ? -3.129 3.100 1.439 1.00 98.81 89 THR A N 1
ATOM 670 C CA . THR A 1 89 ? -2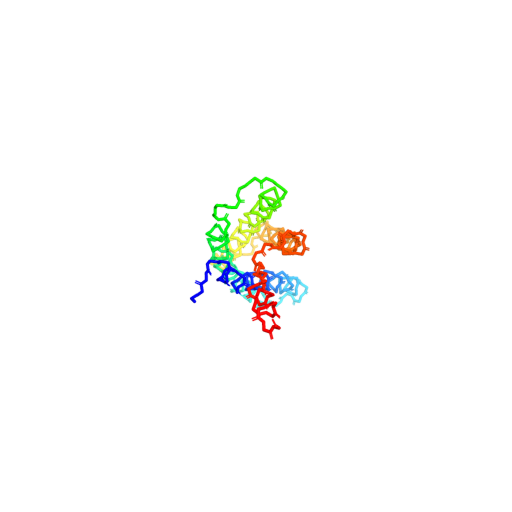.481 2.262 2.464 1.00 98.81 89 THR A CA 1
ATOM 671 C C . THR A 1 89 ? -1.989 3.109 3.640 1.00 98.81 89 THR A C 1
ATOM 673 O O . THR A 1 89 ? -2.271 2.772 4.792 1.00 98.81 89 THR A O 1
ATOM 676 N N . ILE A 1 90 ? -1.321 4.239 3.377 1.00 98.75 90 ILE A N 1
ATOM 677 C CA . ILE A 1 90 ? -0.860 5.178 4.415 1.00 98.75 90 ILE A CA 1
ATOM 678 C C . ILE A 1 90 ? -2.048 5.762 5.185 1.00 98.75 90 ILE A C 1
ATOM 680 O O . ILE A 1 90 ? -2.033 5.785 6.417 1.00 98.75 90 ILE A O 1
ATOM 684 N N . ALA A 1 91 ? -3.097 6.200 4.488 1.00 98.62 91 ALA A N 1
ATOM 685 C CA . ALA A 1 91 ? -4.287 6.759 5.118 1.00 98.62 91 ALA A CA 1
ATOM 686 C C . ALA A 1 91 ? -5.004 5.719 5.995 1.00 98.62 91 ALA A C 1
ATOM 688 O O . ALA A 1 91 ? -5.385 6.024 7.129 1.00 98.62 91 ALA A O 1
ATOM 689 N N . ALA A 1 92 ? -5.138 4.477 5.518 1.00 98.44 92 ALA A N 1
ATOM 690 C CA . ALA A 1 92 ? -5.710 3.379 6.291 1.00 98.44 92 ALA A CA 1
ATOM 691 C C . ALA A 1 92 ? -4.862 3.073 7.540 1.00 98.44 92 ALA A C 1
ATOM 693 O O . ALA A 1 92 ? -5.408 2.948 8.642 1.00 98.44 92 ALA A O 1
ATOM 694 N N . ALA A 1 93 ? -3.532 3.020 7.396 1.00 98.06 93 ALA A N 1
ATOM 695 C CA . ALA A 1 93 ? -2.603 2.842 8.510 1.00 98.06 93 ALA A CA 1
ATOM 696 C C . ALA A 1 93 ? -2.730 3.975 9.538 1.00 98.06 93 ALA A C 1
ATOM 698 O O . ALA A 1 93 ? -2.822 3.706 10.737 1.00 98.06 93 ALA A O 1
ATOM 699 N N . GLY A 1 94 ? -2.806 5.230 9.090 1.00 97.00 94 GLY A N 1
ATOM 700 C CA . GLY A 1 94 ? -3.006 6.397 9.948 1.00 97.00 94 GLY A CA 1
ATOM 701 C C . GLY A 1 94 ? -4.333 6.344 10.707 1.00 97.00 94 GLY A C 1
ATOM 702 O O . GLY A 1 94 ? -4.353 6.500 11.929 1.00 97.00 94 GLY A O 1
ATOM 703 N N . ALA A 1 95 ? -5.436 6.031 10.020 1.00 96.06 95 ALA A N 1
ATOM 704 C CA . ALA A 1 95 ? -6.756 5.909 10.638 1.00 96.06 95 ALA A CA 1
ATOM 705 C C . ALA A 1 95 ? -6.807 4.773 11.680 1.00 96.06 95 ALA A C 1
ATOM 707 O O . ALA A 1 95 ? -7.319 4.964 12.789 1.00 96.06 95 ALA A O 1
ATOM 708 N N . LYS A 1 96 ? -6.221 3.605 11.374 1.00 94.19 96 LYS A N 1
ATOM 709 C CA . LYS A 1 96 ? -6.096 2.499 12.341 1.00 94.19 96 LYS A CA 1
ATOM 710 C C . LYS A 1 96 ? -5.171 2.847 13.506 1.00 94.19 96 LYS A C 1
ATOM 712 O O . LYS A 1 96 ? -5.499 2.509 14.643 1.00 94.19 96 LYS A O 1
ATOM 717 N N . SER A 1 97 ? -4.070 3.554 13.258 1.00 92.88 97 SER A N 1
ATOM 718 C CA . SER A 1 97 ? -3.162 4.034 14.310 1.00 92.88 97 SER A CA 1
ATOM 719 C C . SER A 1 97 ? -3.873 4.987 15.264 1.00 92.88 97 SER A C 1
ATOM 721 O O . SER A 1 97 ? -3.754 4.840 16.479 1.00 92.88 97 SER A O 1
ATOM 723 N N . ALA A 1 98 ? -4.682 5.909 14.736 1.00 92.75 98 ALA A N 1
ATOM 724 C CA . ALA A 1 98 ? -5.483 6.817 15.548 1.00 92.75 98 ALA A CA 1
ATOM 725 C C . ALA A 1 98 ? -6.473 6.053 16.443 1.00 92.75 98 ALA A C 1
ATOM 727 O O . ALA A 1 98 ? -6.534 6.314 17.643 1.00 92.75 98 ALA A O 1
ATOM 728 N N . LEU A 1 99 ? -7.193 5.059 15.905 1.00 91.38 99 LEU A N 1
ATOM 729 C CA . LEU A 1 99 ? -8.075 4.196 16.706 1.00 91.38 99 LEU A CA 1
ATOM 730 C C . LEU A 1 99 ? -7.315 3.453 17.815 1.00 91.38 99 LEU A C 1
ATOM 732 O O . LEU A 1 99 ? -7.800 3.374 18.946 1.00 91.38 99 LEU A O 1
ATOM 736 N N . TYR A 1 100 ? -6.126 2.934 17.501 1.00 87.69 100 TYR A N 1
ATOM 737 C CA . TYR A 1 100 ? -5.297 2.190 18.446 1.00 87.69 100 TYR A CA 1
ATOM 738 C C . TYR A 1 100 ? -4.760 3.077 19.583 1.00 87.69 100 TYR A C 1
ATOM 740 O O . TYR A 1 100 ? -4.898 2.727 20.757 1.00 87.69 100 TYR A O 1
ATOM 748 N N . ILE A 1 101 ? -4.203 4.247 19.253 1.00 87.56 101 ILE A N 1
ATOM 749 C CA . ILE A 1 101 ? -3.581 5.175 20.214 1.00 87.56 101 ILE A CA 1
ATOM 750 C C . ILE A 1 101 ? -4.634 5.881 21.072 1.00 87.56 101 ILE A C 1
ATOM 752 O O . ILE A 1 101 ? -4.470 5.983 22.288 1.00 87.56 101 ILE A O 1
ATOM 756 N N . LEU A 1 102 ? -5.734 6.340 20.466 1.00 87.44 102 LEU A N 1
ATOM 757 C CA . LEU A 1 102 ? -6.783 7.063 21.191 1.00 87.44 102 LEU A CA 1
ATOM 758 C C . LEU A 1 102 ? -7.569 6.155 22.146 1.00 87.44 102 LEU A C 1
ATOM 760 O O . LEU A 1 102 ? -8.280 6.674 23.004 1.00 87.44 102 LEU A O 1
ATOM 764 N N . LYS A 1 103 ? -7.473 4.822 22.001 1.00 79.88 103 LYS A N 1
ATOM 765 C CA . LYS A 1 103 ? -8.234 3.818 22.772 1.00 79.88 103 LYS A CA 1
ATOM 766 C C . LYS A 1 103 ? -9.750 4.077 22.779 1.00 79.88 103 LYS A C 1
ATOM 768 O O . LYS A 1 103 ? -10.450 3.668 23.704 1.00 79.88 103 LYS A O 1
ATOM 773 N N . LYS A 1 104 ? -10.262 4.769 21.757 1.00 76.31 104 LYS A N 1
ATOM 774 C CA . LYS A 1 104 ? -11.674 5.141 21.614 1.00 76.31 104 LYS A CA 1
ATOM 775 C C . LYS A 1 104 ? -12.319 4.346 20.490 1.00 76.31 104 LYS A C 1
ATOM 777 O O . LYS A 1 104 ? -11.763 4.208 19.404 1.00 76.31 104 LYS A O 1
ATOM 782 N N . GLU A 1 105 ? -13.543 3.894 20.726 1.00 78.69 105 GLU A N 1
ATOM 783 C CA . GLU A 1 105 ? -14.350 3.210 19.719 1.00 78.69 105 GLU A CA 1
ATOM 784 C C . GLU A 1 105 ? -15.189 4.204 18.909 1.00 78.69 105 GLU A C 1
ATOM 786 O O . GLU A 1 105 ? -16.408 4.279 19.033 1.00 78.69 105 GLU A O 1
ATOM 791 N N . ILE A 1 106 ? -14.519 4.995 18.072 1.00 89.75 106 ILE A N 1
ATOM 792 C CA . ILE A 1 106 ? -15.176 6.003 17.237 1.00 89.75 106 ILE A CA 1
ATOM 793 C C . ILE A 1 106 ? -15.715 5.331 15.967 1.00 89.75 106 ILE A C 1
ATOM 795 O O . ILE A 1 106 ? -14.942 4.975 15.078 1.00 89.75 106 ILE A O 1
ATOM 799 N N . LEU A 1 107 ? -17.038 5.150 15.878 1.00 91.12 107 LEU A N 1
ATOM 800 C CA . LEU A 1 107 ? -17.679 4.390 14.794 1.00 91.12 107 LEU A CA 1
ATOM 801 C C . LEU A 1 107 ? -17.332 4.923 13.397 1.00 91.12 107 LEU A C 1
ATOM 803 O O . LEU A 1 107 ? -16.928 4.144 12.539 1.00 91.12 107 LEU A O 1
ATOM 807 N N . TRP A 1 108 ? -17.439 6.236 13.174 1.00 93.25 108 TRP A N 1
ATOM 808 C CA . TRP A 1 108 ? -17.147 6.824 11.862 1.00 93.25 108 TRP A CA 1
ATOM 809 C C . TRP A 1 108 ? -15.686 6.606 11.448 1.00 93.25 108 TRP A C 1
ATOM 811 O O . TRP A 1 108 ? -15.415 6.345 10.282 1.00 93.25 108 TRP A O 1
ATOM 821 N N . LEU A 1 109 ? -14.750 6.633 12.403 1.00 93.00 109 LEU A N 1
ATOM 822 C CA . LEU A 1 109 ? -13.330 6.415 12.136 1.00 93.00 109 LEU A CA 1
ATOM 823 C C . LEU A 1 109 ? -13.036 4.937 11.843 1.00 93.00 109 LEU A C 1
ATOM 825 O O . LEU A 1 109 ? -12.194 4.646 11.000 1.00 93.00 109 LEU A O 1
ATOM 829 N N . LYS A 1 110 ? -13.758 3.999 12.478 1.00 93.38 110 LYS A N 1
ATOM 830 C CA . LYS A 1 110 ? -13.710 2.567 12.124 1.00 93.38 110 LYS A CA 1
ATOM 831 C C . LYS A 1 110 ? -14.194 2.331 10.693 1.00 93.38 110 LYS A C 1
ATOM 833 O O . LYS A 1 110 ? -13.532 1.619 9.944 1.00 93.38 110 LYS A O 1
ATOM 838 N N . ILE A 1 111 ? -15.314 2.951 10.314 1.00 96.31 111 ILE A N 1
ATOM 839 C CA . ILE A 1 111 ? -15.854 2.870 8.949 1.00 96.31 111 ILE A CA 1
ATOM 840 C C . ILE A 1 111 ? -14.850 3.462 7.956 1.00 96.31 111 ILE A C 1
ATOM 842 O O . ILE A 1 111 ? -14.525 2.812 6.968 1.00 96.31 111 ILE A O 1
ATOM 846 N N . LEU A 1 112 ? -14.305 4.647 8.247 1.00 97.06 112 LEU A N 1
ATOM 847 C CA . LEU A 1 112 ? -13.294 5.291 7.411 1.00 97.06 112 LEU A CA 1
ATOM 848 C C . LEU A 1 112 ? -12.057 4.402 7.235 1.00 97.06 112 LEU A C 1
ATOM 850 O O . LEU A 1 112 ? -11.635 4.163 6.109 1.00 97.06 112 LEU A O 1
ATOM 854 N N . ALA A 1 113 ? -11.504 3.871 8.329 1.00 96.44 113 ALA A N 1
ATOM 855 C CA . ALA A 1 113 ? -10.344 2.986 8.288 1.00 96.44 113 ALA A CA 1
ATOM 856 C C . ALA A 1 113 ? -10.601 1.735 7.433 1.00 96.44 113 ALA A C 1
ATOM 858 O O . ALA A 1 113 ? -9.745 1.347 6.639 1.00 96.44 113 ALA A O 1
ATOM 859 N N . PHE A 1 114 ? -11.786 1.132 7.560 1.00 97.88 114 PHE A N 1
ATOM 860 C CA . PHE A 1 114 ? -12.177 -0.024 6.759 1.00 97.88 114 PHE A CA 1
ATOM 861 C C . PHE A 1 114 ? -12.331 0.318 5.271 1.00 97.88 114 PHE A C 1
ATOM 863 O O . PHE A 1 114 ? -11.814 -0.409 4.429 1.00 97.88 114 PHE A O 1
ATOM 870 N N . VAL A 1 115 ? -12.991 1.431 4.936 1.00 98.62 115 VAL A N 1
ATOM 871 C CA . VAL A 1 115 ? -13.164 1.877 3.541 1.00 98.62 115 VAL A CA 1
ATOM 872 C C . VAL A 1 115 ? -11.816 2.192 2.892 1.00 98.62 115 VAL A C 1
ATOM 874 O O . VAL A 1 115 ? -11.576 1.777 1.760 1.00 98.62 115 VAL A O 1
ATOM 877 N N . LEU A 1 116 ? -10.913 2.863 3.612 1.00 98.75 116 LEU A N 1
ATOM 878 C CA . LEU A 1 116 ? -9.557 3.135 3.131 1.00 98.75 116 LEU A CA 1
ATOM 879 C C . LEU A 1 116 ? -8.772 1.839 2.897 1.00 98.75 116 LEU A C 1
ATOM 881 O O . LEU A 1 116 ? -8.117 1.702 1.868 1.00 98.75 116 LEU A O 1
ATOM 885 N N . LEU A 1 117 ? -8.872 0.871 3.814 1.00 98.69 117 LEU A N 1
ATOM 886 C CA . LEU A 1 117 ? -8.224 -0.433 3.670 1.00 98.69 117 LEU A CA 1
ATOM 887 C C . LEU A 1 117 ? -8.801 -1.242 2.500 1.00 98.69 117 LEU A C 1
ATOM 889 O O . LEU A 1 117 ? -8.049 -1.880 1.768 1.00 98.69 117 LEU A O 1
ATOM 893 N N . LEU A 1 118 ? -10.117 -1.197 2.291 1.00 98.75 118 LEU A N 1
ATOM 894 C CA . LEU A 1 118 ? -10.772 -1.825 1.144 1.00 98.75 118 LEU A CA 1
ATOM 895 C C . LEU A 1 118 ? -10.301 -1.196 -0.175 1.00 98.75 118 LEU A C 1
ATOM 897 O O . LEU A 1 118 ? -9.974 -1.916 -1.118 1.00 98.75 118 LEU A O 1
ATOM 901 N N . ALA A 1 119 ? -10.219 0.135 -0.232 1.00 98.81 119 ALA A N 1
ATOM 902 C CA . ALA A 1 119 ? -9.687 0.848 -1.387 1.00 98.81 119 ALA A CA 1
ATOM 903 C C . ALA A 1 119 ? -8.208 0.506 -1.633 1.00 98.81 119 ALA A C 1
ATOM 905 O O . ALA A 1 119 ? -7.836 0.241 -2.772 1.00 98.81 119 ALA A O 1
ATOM 906 N N . ALA A 1 120 ? -7.385 0.417 -0.582 1.00 98.81 120 ALA A N 1
ATOM 907 C CA . ALA A 1 120 ? -5.995 -0.025 -0.682 1.00 98.81 120 ALA A CA 1
ATOM 908 C C . ALA A 1 120 ? -5.883 -1.462 -1.219 1.00 98.81 120 ALA A C 1
ATOM 910 O O . ALA A 1 120 ? -5.086 -1.719 -2.118 1.00 98.81 120 ALA A O 1
ATOM 911 N N . ALA A 1 121 ? -6.715 -2.390 -0.734 1.00 98.81 121 ALA A N 1
ATOM 912 C CA . ALA A 1 121 ? -6.750 -3.769 -1.220 1.00 98.81 121 ALA A CA 1
ATOM 913 C C . ALA A 1 121 ? -7.146 -3.850 -2.706 1.00 98.81 121 ALA A C 1
A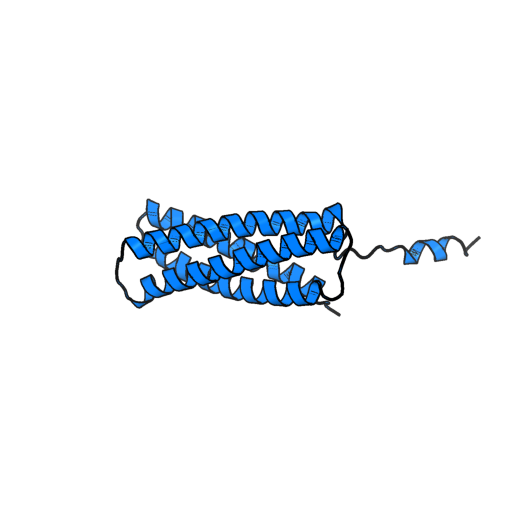TOM 915 O O . ALA A 1 121 ? -6.499 -4.556 -3.480 1.00 98.81 121 ALA A O 1
ATOM 916 N N . GLY A 1 122 ? -8.155 -3.082 -3.131 1.00 98.75 122 GLY A N 1
ATOM 917 C CA . GLY A 1 122 ? -8.506 -2.950 -4.550 1.00 98.75 122 GLY A CA 1
ATOM 918 C C . GLY A 1 122 ? -7.383 -2.315 -5.381 1.00 98.75 122 GLY A C 1
ATOM 919 O O . GLY A 1 122 ? -7.087 -2.777 -6.485 1.00 98.75 122 GLY A O 1
ATOM 920 N N . GLY A 1 123 ? -6.708 -1.306 -4.825 1.00 98.75 123 GLY A N 1
ATOM 921 C CA . GLY A 1 123 ? -5.531 -0.668 -5.409 1.00 98.75 123 GLY A CA 1
ATOM 922 C C . GLY A 1 123 ? -4.393 -1.658 -5.652 1.00 98.75 123 GLY A C 1
ATOM 923 O O . GLY A 1 123 ? -3.847 -1.692 -6.753 1.00 98.75 123 GLY A O 1
ATOM 924 N N . VAL A 1 124 ? -4.094 -2.530 -4.683 1.00 98.62 124 VAL A N 1
ATOM 925 C CA . VAL A 1 124 ? -3.095 -3.603 -4.826 1.00 98.62 124 VAL A CA 1
ATOM 926 C C . VAL A 1 124 ? -3.428 -4.519 -6.000 1.00 98.62 124 VAL A C 1
ATOM 928 O O . VAL A 1 124 ? -2.547 -4.813 -6.808 1.00 98.62 124 VAL A O 1
ATOM 931 N N . VAL A 1 125 ? -4.692 -4.929 -6.145 1.00 98.50 125 VAL A N 1
ATOM 932 C CA . VAL A 1 125 ? -5.125 -5.775 -7.270 1.00 98.50 125 VAL A CA 1
ATOM 933 C C . VAL A 1 125 ? -4.916 -5.057 -8.607 1.00 98.50 125 VAL A C 1
ATOM 935 O O . VAL A 1 125 ? -4.333 -5.639 -9.525 1.00 98.50 125 VAL A O 1
ATOM 938 N N . ARG A 1 126 ? -5.325 -3.784 -8.722 1.00 98.69 126 ARG A N 1
ATOM 939 C CA . ARG A 1 126 ? -5.123 -2.983 -9.947 1.00 98.69 126 ARG A CA 1
ATOM 940 C C . ARG A 1 126 ? -3.636 -2.800 -10.261 1.00 98.69 126 ARG A C 1
ATOM 942 O O . ARG A 1 126 ? -3.224 -3.014 -11.398 1.00 98.69 126 ARG A O 1
ATOM 949 N N . THR A 1 127 ? -2.839 -2.429 -9.264 1.00 98.56 127 THR A N 1
ATOM 950 C CA . THR A 1 127 ? -1.399 -2.175 -9.408 1.00 98.56 127 THR A CA 1
ATOM 951 C C . THR A 1 127 ? -0.664 -3.442 -9.827 1.00 98.56 127 THR A C 1
ATOM 953 O O . THR A 1 127 ? 0.126 -3.399 -10.768 1.00 98.56 127 THR A O 1
ATOM 956 N N . GLY A 1 128 ? -0.982 -4.581 -9.203 1.00 98.25 128 GLY A N 1
ATOM 957 C CA . GLY A 1 128 ? -0.428 -5.885 -9.566 1.00 98.25 128 GLY A CA 1
ATOM 958 C C . GLY A 1 128 ? -0.815 -6.318 -10.981 1.00 98.25 128 GLY A C 1
ATOM 959 O O . GLY A 1 128 ? 0.042 -6.772 -11.735 1.00 98.25 128 GLY A O 1
ATOM 960 N N . TYR A 1 129 ? -2.072 -6.111 -11.389 1.00 98.56 129 TYR A N 1
ATOM 961 C CA . TYR A 1 129 ? -2.514 -6.395 -12.758 1.00 98.56 129 TYR A CA 1
ATOM 962 C C . TYR A 1 129 ? -1.760 -5.556 -13.801 1.00 98.56 129 TYR A C 1
ATOM 964 O O . TYR A 1 129 ? -1.294 -6.090 -14.810 1.00 98.56 129 TYR A O 1
ATOM 972 N N . LEU A 1 130 ? -1.607 -4.252 -13.560 1.00 98.44 130 LEU A N 1
ATOM 973 C CA . LEU A 1 130 ? -0.861 -3.363 -14.456 1.00 98.44 130 LEU A CA 1
ATOM 974 C C . LEU A 1 130 ? 0.636 -3.689 -14.463 1.00 98.44 130 LEU A C 1
ATOM 976 O O . LEU A 1 130 ? 1.227 -3.745 -15.537 1.00 98.44 130 LEU A O 1
ATOM 980 N N . GLY A 1 131 ? 1.222 -4.013 -13.307 1.00 97.25 131 GLY A N 1
ATOM 981 C CA . GLY A 1 131 ? 2.615 -4.462 -13.210 1.00 97.25 131 GLY A CA 1
ATOM 982 C C . GLY A 1 131 ? 2.856 -5.757 -13.991 1.00 97.25 131 GLY A C 1
ATOM 983 O O . GLY A 1 131 ? 3.825 -5.867 -14.736 1.00 97.25 131 GLY A O 1
ATOM 984 N N . GLY A 1 132 ? 1.913 -6.702 -13.933 1.00 97.06 132 GLY A N 1
ATOM 985 C CA . GLY A 1 132 ? 1.933 -7.893 -14.783 1.00 97.06 132 GLY A CA 1
ATOM 986 C C . GLY A 1 132 ? 1.897 -7.554 -16.276 1.00 97.06 132 GLY A C 1
ATOM 987 O O . GLY A 1 132 ? 2.613 -8.170 -17.061 1.00 97.06 132 GLY A O 1
ATOM 988 N N . GLN A 1 133 ? 1.127 -6.544 -16.694 1.00 97.31 133 GLN A N 1
ATOM 989 C CA . GLN A 1 133 ? 1.128 -6.098 -18.093 1.00 97.31 133 GLN A CA 1
ATOM 990 C C . GLN A 1 133 ? 2.456 -5.463 -18.527 1.00 97.31 133 GLN A C 1
ATOM 992 O O . GLN A 1 133 ? 2.823 -5.615 -19.694 1.00 97.31 133 GLN A O 1
ATOM 997 N N . LEU A 1 134 ? 3.187 -4.788 -17.634 1.00 96.19 134 LEU A N 1
ATOM 998 C CA . LEU A 1 134 ? 4.532 -4.286 -17.949 1.00 96.19 134 LEU A CA 1
ATOM 999 C C . LEU A 1 134 ? 5.460 -5.439 -18.341 1.00 96.19 134 LEU A C 1
ATOM 1001 O O . LEU A 1 134 ? 6.101 -5.391 -19.390 1.00 96.19 134 LEU A O 1
ATOM 1005 N N . VAL A 1 135 ? 5.455 -6.514 -17.554 1.00 94.88 135 VAL A N 1
ATOM 1006 C CA . VAL A 1 135 ? 6.297 -7.689 -17.805 1.00 94.88 135 VAL A CA 1
ATOM 1007 C C . VAL A 1 135 ? 5.805 -8.476 -19.023 1.00 94.88 135 VAL A C 1
ATOM 1009 O O . VAL A 1 135 ? 6.557 -8.691 -19.969 1.00 94.88 135 VAL A O 1
ATOM 1012 N N . PHE A 1 136 ? 4.536 -8.887 -19.044 1.00 95.31 136 PHE A N 1
ATOM 1013 C CA . PHE A 1 136 ? 4.050 -9.861 -20.029 1.00 95.31 136 PHE A CA 1
ATOM 1014 C C . PHE A 1 136 ? 3.713 -9.271 -21.400 1.00 95.31 136 PHE A C 1
ATOM 1016 O O . PHE A 1 136 ? 3.745 -10.004 -22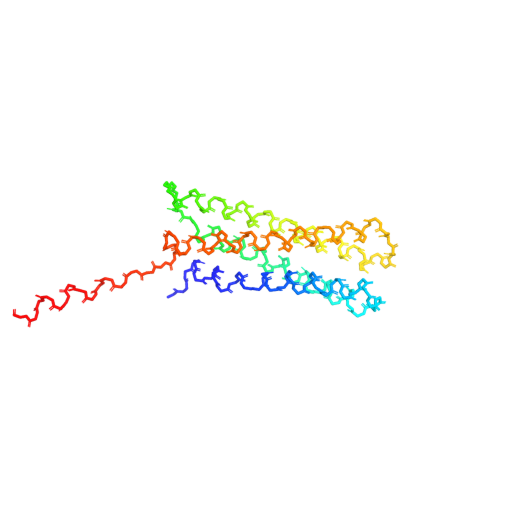.385 1.00 95.31 136 PHE A O 1
ATOM 1023 N N . LYS A 1 137 ? 3.369 -7.978 -21.491 1.00 94.88 137 LYS A N 1
ATOM 1024 C CA . LYS A 1 137 ? 3.051 -7.335 -22.781 1.00 94.88 137 LYS A CA 1
ATOM 1025 C C . LYS A 1 137 ? 4.179 -6.465 -23.319 1.00 94.88 137 LYS A C 1
ATOM 1027 O O . LYS A 1 137 ? 4.270 -6.307 -24.530 1.00 94.88 137 LYS A O 1
ATOM 1032 N N . HIS A 1 138 ? 5.004 -5.901 -22.439 1.00 93.56 138 HIS A N 1
ATOM 1033 C CA . HIS A 1 138 ? 6.021 -4.922 -22.824 1.00 93.56 138 HIS A CA 1
ATOM 1034 C C . HIS A 1 138 ? 7.449 -5.362 -22.481 1.00 93.56 138 HIS A C 1
ATOM 1036 O O . HIS A 1 138 ? 8.378 -4.599 -22.723 1.00 93.56 138 HIS A O 1
ATOM 1042 N N . ALA A 1 139 ? 7.631 -6.576 -21.942 1.00 92.25 139 ALA A N 1
ATOM 1043 C CA . ALA A 1 139 ? 8.932 -7.135 -21.567 1.00 92.25 139 ALA A CA 1
ATOM 1044 C C . ALA A 1 139 ? 9.749 -6.231 -20.619 1.00 92.25 139 ALA A C 1
ATOM 1046 O O . ALA A 1 139 ? 10.978 -6.292 -20.596 1.00 92.25 139 ALA A O 1
ATOM 1047 N N . ALA A 1 140 ? 9.077 -5.396 -19.817 1.00 90.50 140 ALA A N 1
ATOM 1048 C CA . ALA A 1 140 ? 9.747 -4.526 -18.860 1.00 90.50 140 ALA A CA 1
ATOM 1049 C C . ALA A 1 140 ? 10.505 -5.372 -17.824 1.00 90.50 140 ALA A C 1
ATOM 1051 O O . ALA A 1 140 ? 9.928 -6.260 -17.194 1.00 90.50 140 ALA A O 1
ATOM 1052 N N . GLY A 1 141 ? 11.801 -5.099 -17.661 1.00 84.75 141 GLY A N 1
ATOM 1053 C CA . GLY A 1 141 ? 12.669 -5.847 -16.748 1.00 84.75 141 GLY A CA 1
ATOM 1054 C C . GLY A 1 141 ? 13.077 -7.243 -17.236 1.00 84.75 141 GLY A C 1
ATOM 1055 O O . GLY A 1 141 ? 13.576 -8.027 -16.431 1.00 84.75 141 GLY A O 1
ATOM 1056 N N . VAL A 1 142 ? 12.882 -7.564 -18.521 1.00 87.12 142 VAL A N 1
ATOM 1057 C CA . VAL A 1 142 ? 13.351 -8.817 -19.137 1.00 87.12 142 VAL A CA 1
ATOM 1058 C C . VAL A 1 142 ? 14.660 -8.573 -19.886 1.00 87.12 142 VAL A C 1
ATOM 1060 O O . VAL A 1 142 ? 14.733 -7.723 -20.769 1.00 87.12 142 VAL A O 1
ATOM 1063 N N . GLU A 1 143 ? 15.688 -9.359 -19.573 1.00 82.00 143 GLU A N 1
ATOM 1064 C CA . GLU A 1 143 ? 16.943 -9.378 -20.324 1.00 82.00 143 GLU A CA 1
ATOM 1065 C C . GLU A 1 143 ? 16.883 -10.475 -21.395 1.00 82.00 143 GLU A C 1
ATOM 1067 O O . GLU A 1 143 ? 16.695 -11.656 -21.095 1.00 82.00 143 GLU A O 1
ATOM 1072 N N . LEU A 1 144 ? 17.003 -10.090 -22.667 1.00 78.12 144 LEU A N 1
ATOM 1073 C CA . LEU A 1 144 ? 16.977 -11.037 -23.778 1.00 78.12 144 LEU A CA 1
ATOM 1074 C C . LEU A 1 144 ? 18.392 -11.585 -24.003 1.00 78.12 144 LEU A C 1
ATOM 1076 O O . LEU A 1 144 ? 19.285 -10.861 -24.437 1.00 78.12 144 LEU A O 1
ATOM 1080 N N . GLY A 1 145 ? 18.596 -12.874 -23.726 1.00 73.25 145 GLY A N 1
ATOM 1081 C CA . GLY A 1 145 ? 19.889 -13.569 -23.830 1.00 73.25 145 GLY A CA 1
ATOM 1082 C C . GLY A 1 145 ? 20.393 -13.814 -25.261 1.00 73.25 145 GLY A C 1
ATOM 1083 O O . GLY A 1 145 ? 20.877 -14.903 -25.564 1.00 73.25 145 GLY A O 1
ATOM 1084 N N . PHE A 1 146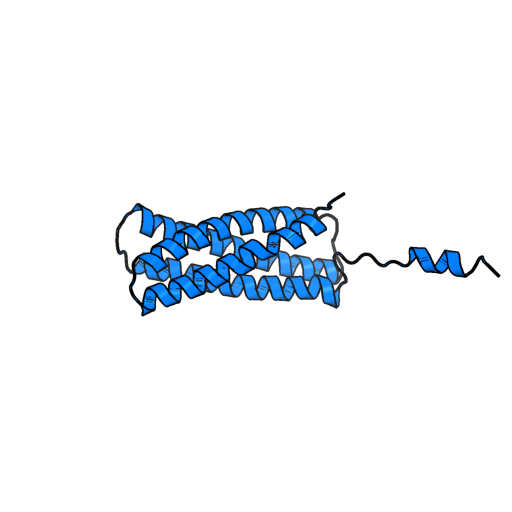 ? 20.275 -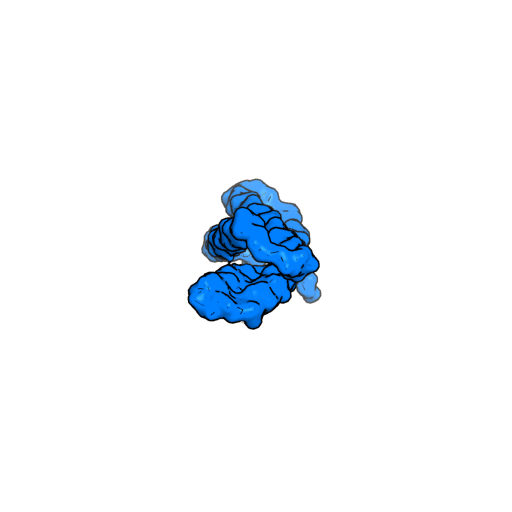12.838 -26.166 1.00 66.75 146 PHE A N 1
ATOM 1085 C CA . PHE A 1 146 ? 20.694 -12.979 -27.567 1.00 66.75 146 PHE A CA 1
ATOM 1086 C C . PHE A 1 146 ? 22.217 -13.025 -27.771 1.00 66.75 146 PHE A C 1
ATOM 1088 O O . PHE A 1 146 ? 22.679 -13.365 -28.860 1.00 66.75 146 PHE A O 1
ATOM 1095 N N . SER A 1 147 ? 23.004 -12.747 -26.730 1.00 56.97 147 SER A N 1
ATOM 1096 C CA . SER A 1 147 ? 24.473 -12.785 -26.737 1.00 56.97 147 SER A CA 1
ATOM 1097 C C . SER A 1 147 ? 25.078 -14.158 -27.081 1.00 56.97 147 SER A C 1
ATOM 1099 O O . SER A 1 147 ? 26.257 -14.218 -27.415 1.00 56.97 147 SER A O 1
ATOM 1101 N N . ASN A 1 148 ? 24.286 -15.238 -27.090 1.00 55.12 148 ASN A N 1
ATOM 1102 C CA . ASN A 1 148 ? 24.736 -16.593 -27.443 1.00 55.12 148 ASN A CA 1
ATOM 1103 C C . ASN A 1 148 ? 24.464 -17.029 -28.897 1.00 55.12 148 ASN A C 1
ATOM 1105 O O . ASN A 1 148 ? 24.876 -18.124 -29.271 1.00 55.12 148 ASN A O 1
ATOM 1109 N N . PHE A 1 149 ? 23.792 -16.229 -29.735 1.0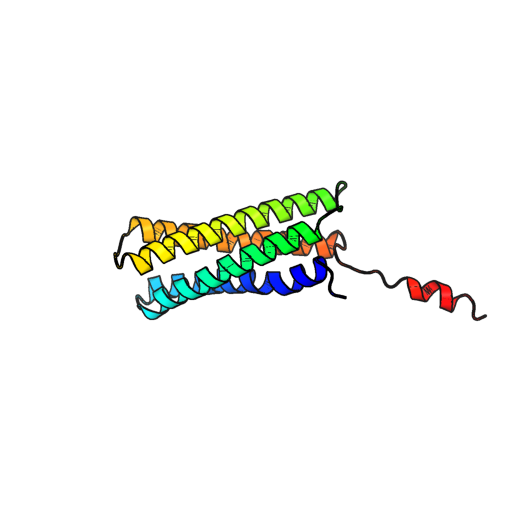0 60.41 149 PHE A N 1
ATOM 1110 C CA . PHE A 1 149 ? 23.529 -16.638 -31.128 1.00 60.41 149 PHE A CA 1
ATOM 1111 C C . PHE A 1 149 ? 24.681 -16.315 -32.094 1.00 60.41 149 PHE A C 1
ATOM 1113 O O . PHE A 1 149 ? 24.887 -17.050 -33.055 1.00 60.41 149 PHE A O 1
ATOM 1120 N N . GLY A 1 150 ? 25.477 -15.272 -31.830 1.00 54.03 150 GLY A N 1
ATOM 1121 C CA . GLY A 1 150 ? 26.620 -14.899 -32.680 1.00 54.03 150 GLY A CA 1
ATOM 1122 C C . GLY A 1 150 ? 27.852 -15.804 -32.530 1.00 54.03 150 GLY A C 1
ATOM 1123 O O . GLY A 1 150 ? 28.678 -15.881 -33.433 1.00 54.03 150 GLY A O 1
ATOM 1124 N N . THR A 1 151 ? 27.979 -16.523 -31.413 1.00 55.03 151 THR A N 1
ATOM 1125 C CA . THR A 1 151 ? 29.087 -17.458 -31.142 1.00 55.03 151 THR A CA 1
ATOM 1126 C C . THR A 1 151 ? 28.857 -18.860 -31.703 1.00 55.03 151 THR A C 1
ATOM 1128 O O . THR A 1 151 ? 29.818 -19.607 -31.855 1.00 55.03 151 THR A O 1
ATOM 1131 N N . LEU A 1 152 ? 27.619 -19.219 -32.057 1.00 56.50 152 LEU A N 1
ATOM 1132 C CA . LEU A 1 152 ? 27.304 -20.503 -32.695 1.00 56.50 152 LEU A CA 1
ATOM 1133 C C . LEU A 1 152 ? 27.509 -20.485 -34.216 1.00 56.50 152 LEU A C 1
ATOM 1135 O O . LEU A 1 152 ? 27.595 -21.545 -34.817 1.00 56.50 152 LEU A O 1
ATOM 1139 N N . GLN A 1 153 ? 27.607 -19.302 -34.830 1.00 55.09 153 GLN A N 1
ATOM 1140 C CA . GLN A 1 153 ? 27.731 -19.151 -36.285 1.00 55.09 153 GLN A CA 1
ATOM 1141 C C . GLN A 1 153 ? 29.184 -18.991 -36.772 1.00 55.09 153 GLN A C 1
ATOM 1143 O O . GLN A 1 153 ? 29.423 -18.970 -37.971 1.00 55.09 153 GLN A O 1
ATOM 1148 N N . ASN A 1 154 ? 30.150 -18.884 -35.852 1.00 52.34 154 ASN A N 1
ATOM 1149 C CA . ASN A 1 154 ? 31.580 -18.706 -36.149 1.00 52.34 154 ASN A CA 1
ATOM 1150 C C . ASN A 1 154 ? 32.423 -19.977 -35.902 1.00 52.34 154 ASN A C 1
ATOM 1152 O O . ASN A 1 154 ? 33.647 -19.886 -35.860 1.00 52.34 154 ASN A O 1
ATOM 1156 N N . ASN A 1 155 ? 31.786 -21.138 -35.710 1.00 51.31 155 ASN A N 1
ATOM 1157 C CA . ASN A 1 155 ? 32.460 -22.416 -35.435 1.00 51.31 155 ASN A CA 1
ATOM 1158 C C . ASN A 1 155 ? 32.319 -23.460 -36.564 1.00 51.31 155 ASN A C 1
ATOM 1160 O O . ASN A 1 155 ? 32.588 -24.632 -36.307 1.00 51.31 155 ASN A O 1
ATOM 1164 N N . ASP A 1 156 ? 31.951 -23.042 -37.781 1.00 46.94 156 ASP A N 1
ATOM 1165 C CA . ASP A 1 156 ? 31.938 -23.893 -38.984 1.00 46.94 156 ASP A CA 1
ATOM 1166 C C . ASP A 1 156 ? 33.009 -23.451 -39.996 1.00 46.94 156 ASP A C 1
ATOM 1168 O O . ASP A 1 156 ? 33.075 -22.235 -40.300 1.00 46.94 156 ASP A O 1
#

Organism: NCBI:txid1717717

InterPro domains:
  IPR019251 Domain of unknown function DUF2231, transmembrane [PF09990] (7-142)